Protein AF-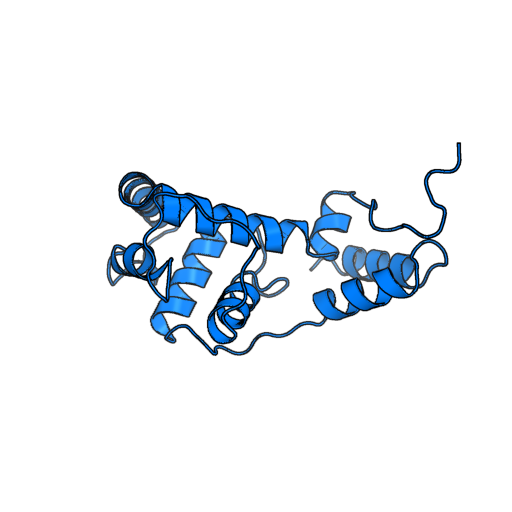A0A924LZ59-F1 (afdb_monomer_lite)

Secondary structure (DSSP, 8-state):
--HHHHHHHHHHHHSTTS-HHHHHHHHHHHH------SS-HHHHHHHHHHHHHHS---TTT--SSHHHHHHHHHT---S---TTS---SSTTHHHHHTS-TTGGGS-HHHHHHHHHHHHHHSHHHHHHHHHHHHHHHHHSHHHHHHTT--TT--TT----

Foldseek 3Di:
DPPVLVVVLVVLLPDLLADPVLSVVQVCLQPDDADAQADDPLLLLLLQVVLVLLDVDDCVRAPLSRVVRVCLNVVHDPPDADPPQDPDSDSCVVLSVQADPCLSVDDSVVVVVSVVVSCVVNVRSSVVSSVSSVCSQCVRSSNCSVVVHDVNSPSVHPDD

Structure (mmCIF, N/CA/C/O backbone):
data_AF-A0A924LZ59-F1
#
_entry.id   AF-A0A924LZ59-F1
#
loop_
_atom_site.group_PDB
_atom_site.id
_atom_site.type_symbol
_atom_site.label_atom_id
_atom_site.label_alt_id
_atom_site.label_comp_id
_atom_site.label_asym_id
_atom_site.label_entity_id
_atom_site.label_seq_id
_atom_site.pdbx_PDB_ins_code
_atom_site.Cartn_x
_atom_site.Cartn_y
_atom_site.Cartn_z
_atom_site.occupancy
_atom_site.B_iso_or_equiv
_atom_site.auth_seq_id
_atom_site.auth_comp_id
_atom_site.auth_asym_id
_atom_site.auth_atom_id
_atom_site.pdbx_PDB_model_num
ATOM 1 N N . MET A 1 1 ? 6.266 -15.418 -3.970 1.00 59.28 1 MET A N 1
ATOM 2 C CA . MET A 1 1 ? 6.976 -15.122 -5.234 1.00 59.28 1 MET A CA 1
ATOM 3 C C . MET A 1 1 ? 7.008 -16.354 -6.126 1.00 59.28 1 MET A C 1
ATOM 5 O O . MET A 1 1 ? 7.588 -17.355 -5.716 1.00 59.28 1 MET A O 1
ATOM 9 N N . ASP A 1 2 ? 6.439 -16.276 -7.331 1.00 70.38 2 ASP A N 1
ATOM 10 C CA . ASP A 1 2 ? 6.861 -17.146 -8.434 1.00 70.38 2 ASP A CA 1
ATOM 11 C C . ASP A 1 2 ? 8.189 -16.581 -8.980 1.00 70.38 2 ASP A C 1
ATOM 13 O O . ASP A 1 2 ? 8.204 -15.467 -9.517 1.00 70.38 2 ASP A O 1
ATOM 17 N N . PRO A 1 3 ? 9.330 -17.278 -8.814 1.00 72.44 3 PRO A N 1
ATOM 18 C CA . PRO A 1 3 ? 10.626 -16.811 -9.309 1.00 72.44 3 PRO A CA 1
ATOM 19 C C . PRO A 1 3 ? 10.627 -16.501 -10.814 1.00 72.44 3 PRO A C 1
ATOM 21 O O . PRO A 1 3 ? 11.440 -15.697 -11.273 1.00 72.44 3 PRO A O 1
ATOM 24 N N . SER A 1 4 ? 9.703 -17.105 -11.568 1.00 83.19 4 SER A N 1
ATOM 25 C CA . SER A 1 4 ? 9.528 -16.896 -13.003 1.00 83.19 4 SER A CA 1
ATOM 26 C C . SER A 1 4 ? 9.078 -15.468 -13.339 1.00 83.19 4 SER A C 1
ATOM 28 O O . SER A 1 4 ? 9.644 -14.848 -14.238 1.00 83.19 4 SER A O 1
ATOM 30 N N . GLU A 1 5 ? 8.126 -14.897 -12.590 1.00 87.44 5 GLU A N 1
ATOM 31 C CA . GLU A 1 5 ? 7.569 -13.560 -12.871 1.00 87.44 5 GLU A CA 1
ATOM 32 C C . GLU A 1 5 ? 8.626 -12.462 -12.712 1.00 87.44 5 GLU A C 1
ATOM 34 O O . GLU A 1 5 ? 8.787 -11.590 -13.570 1.00 87.44 5 GLU A O 1
ATOM 39 N N . LYS A 1 6 ? 9.392 -12.518 -11.616 1.00 90.31 6 LYS A N 1
ATOM 40 C CA . LYS A 1 6 ? 10.448 -11.536 -11.347 1.00 90.31 6 LYS A CA 1
ATOM 41 C C . LYS A 1 6 ? 11.575 -11.632 -12.373 1.00 90.31 6 LYS A C 1
ATOM 43 O O . LYS A 1 6 ? 12.083 -10.597 -12.799 1.00 90.31 6 LYS A O 1
ATOM 48 N N . ALA A 1 7 ? 11.954 -12.843 -12.782 1.00 91.00 7 ALA A N 1
ATOM 49 C CA . ALA A 1 7 ? 12.958 -13.038 -13.824 1.00 91.00 7 ALA A CA 1
ATOM 50 C C . ALA A 1 7 ? 12.500 -12.448 -15.169 1.00 91.00 7 ALA A C 1
ATOM 52 O O . ALA A 1 7 ? 13.249 -11.691 -15.781 1.00 91.00 7 ALA A O 1
ATOM 53 N N . GLN A 1 8 ? 11.251 -12.706 -15.575 1.00 91.12 8 GLN A N 1
ATOM 54 C CA . GLN A 1 8 ? 10.667 -12.140 -16.798 1.00 91.12 8 GLN A CA 1
ATOM 55 C C . GLN A 1 8 ? 10.618 -10.607 -16.767 1.00 91.12 8 GLN A C 1
ATOM 57 O O . GLN A 1 8 ? 10.938 -9.955 -17.761 1.00 91.12 8 GLN A O 1
ATOM 62 N N . LEU A 1 9 ? 10.244 -10.015 -15.625 1.00 94.62 9 LEU A N 1
ATOM 63 C CA . LEU A 1 9 ? 10.279 -8.563 -15.453 1.00 94.62 9 LEU A CA 1
ATOM 64 C C . LEU A 1 9 ? 11.698 -8.021 -15.659 1.00 94.62 9 LEU A C 1
ATOM 66 O O . LEU A 1 9 ? 11.873 -7.051 -16.392 1.00 94.62 9 LEU A O 1
ATOM 70 N N . LEU A 1 10 ? 12.703 -8.624 -15.019 1.00 95.56 10 LEU A N 1
ATOM 71 C CA . LEU A 1 10 ? 14.090 -8.166 -15.128 1.00 95.56 10 LEU A CA 1
ATOM 72 C C . LEU A 1 10 ? 14.613 -8.279 -16.566 1.00 95.56 10 LEU A C 1
ATOM 74 O O . LEU A 1 10 ? 15.187 -7.315 -17.066 1.00 95.56 10 LEU A O 1
ATOM 78 N N . GLU A 1 11 ? 14.329 -9.383 -17.259 1.00 94.75 11 GLU A N 1
ATOM 79 C CA . GLU A 1 11 ? 14.681 -9.558 -18.674 1.00 94.75 11 GLU A CA 1
ATOM 80 C C . GLU A 1 11 ? 14.043 -8.472 -19.557 1.00 94.75 11 GLU A C 1
ATOM 82 O O . GLU A 1 11 ? 14.712 -7.846 -20.386 1.00 94.75 11 GLU A O 1
ATOM 87 N N . LEU A 1 12 ? 12.752 -8.183 -19.355 1.00 93.94 12 LEU A N 1
ATOM 88 C CA . LEU A 1 12 ? 12.067 -7.127 -20.096 1.00 93.94 12 LEU A CA 1
ATOM 89 C C . LEU A 1 12 ? 12.665 -5.748 -19.802 1.00 93.94 12 LEU A C 1
ATOM 91 O O . LEU A 1 12 ? 12.871 -4.966 -20.733 1.00 93.94 12 LEU A O 1
ATOM 95 N N . LEU A 1 13 ? 12.951 -5.450 -18.532 1.00 95.44 13 LEU A N 1
ATOM 96 C CA . LEU A 1 13 ? 13.570 -4.191 -18.134 1.00 95.44 13 LEU A CA 1
ATOM 97 C C . LEU A 1 13 ? 14.948 -4.028 -18.780 1.00 95.44 13 LEU A C 1
ATOM 99 O O . LEU A 1 13 ? 15.245 -2.935 -19.250 1.00 95.44 13 LEU A O 1
ATOM 103 N N . GLU A 1 14 ? 15.766 -5.077 -18.862 1.00 95.31 14 GLU A N 1
ATOM 104 C CA . GLU A 1 14 ? 17.094 -5.048 -19.496 1.00 95.31 14 GLU A CA 1
ATOM 105 C C . GLU A 1 14 ? 17.048 -4.934 -21.027 1.00 95.31 14 GLU A C 1
ATOM 107 O O . GLU A 1 14 ? 18.008 -4.471 -21.648 1.00 95.31 14 GLU A O 1
ATOM 112 N N . SER A 1 15 ? 15.925 -5.294 -21.648 1.00 93.62 15 SER A N 1
ATOM 113 C CA . SER A 1 15 ? 15.755 -5.221 -23.098 1.00 93.62 15 SER A CA 1
ATOM 114 C C . SER A 1 15 ? 15.747 -3.786 -23.653 1.00 93.62 15 SER A C 1
ATOM 116 O O . SER A 1 15 ? 15.566 -2.786 -22.950 1.00 93.62 15 SER A O 1
ATOM 118 N N . ASN A 1 16 ? 15.848 -3.685 -24.980 1.00 93.62 16 ASN A N 1
ATOM 119 C CA . ASN A 1 16 ? 15.692 -2.436 -25.730 1.00 93.62 16 ASN A CA 1
ATOM 120 C C . ASN A 1 16 ? 14.228 -1.965 -25.868 1.00 93.62 16 ASN A C 1
ATOM 122 O O . ASN A 1 16 ? 13.971 -1.001 -26.588 1.00 93.62 16 ASN A O 1
ATOM 126 N N . ARG A 1 17 ? 13.270 -2.643 -25.220 1.00 92.81 17 ARG A N 1
ATOM 127 C CA . ARG A 1 17 ? 11.840 -2.294 -25.254 1.00 92.81 17 ARG A CA 1
ATOM 128 C C . ARG A 1 17 ? 11.448 -1.261 -24.198 1.00 92.81 17 ARG A C 1
ATOM 130 O O . ARG A 1 17 ? 10.378 -0.676 -24.307 1.00 92.81 17 ARG A O 1
ATOM 137 N N . VAL A 1 18 ? 12.308 -1.014 -23.211 1.00 95.19 18 VAL A N 1
ATOM 138 C CA . VAL A 1 18 ? 12.075 -0.048 -22.130 1.00 95.19 18 VAL A CA 1
ATOM 139 C C . VAL A 1 18 ? 13.111 1.071 -22.228 1.00 95.19 18 VAL A C 1
ATOM 141 O O . VAL A 1 18 ? 14.314 0.810 -22.341 1.00 95.19 18 VAL A O 1
ATOM 144 N N . THR A 1 19 ? 12.670 2.328 -22.205 1.00 95.06 19 THR A N 1
ATOM 145 C CA . THR A 1 19 ? 13.582 3.476 -22.204 1.00 95.06 19 THR A CA 1
ATOM 146 C C . THR A 1 19 ? 14.427 3.506 -20.929 1.00 95.06 19 THR A C 1
ATOM 148 O O . THR A 1 19 ? 14.038 3.000 -19.875 1.00 95.06 19 THR A O 1
ATOM 151 N N . ASN A 1 20 ? 15.595 4.154 -20.984 1.00 95.50 20 ASN A N 1
ATOM 152 C CA . ASN A 1 20 ? 16.467 4.294 -19.810 1.00 95.50 20 ASN A CA 1
ATOM 153 C C . ASN A 1 20 ? 15.764 5.003 -18.637 1.00 95.50 20 ASN A C 1
ATOM 155 O O . ASN A 1 20 ? 15.997 4.656 -17.479 1.00 95.50 20 ASN A O 1
ATOM 159 N N . ALA A 1 21 ? 14.910 5.989 -18.934 1.00 96.06 21 ALA A N 1
ATOM 160 C CA . ALA A 1 21 ? 14.178 6.741 -17.922 1.00 96.06 21 ALA A CA 1
ATOM 161 C C . ALA A 1 21 ? 13.165 5.848 -17.192 1.00 96.06 21 ALA A C 1
ATOM 163 O O . ALA A 1 21 ? 13.200 5.777 -15.962 1.00 96.06 21 ALA A O 1
ATOM 164 N N . THR A 1 22 ? 12.337 5.119 -17.942 1.00 95.81 22 THR A N 1
ATOM 165 C CA . THR A 1 22 ? 11.338 4.201 -17.385 1.00 95.81 22 THR A CA 1
ATOM 166 C C . THR A 1 22 ? 11.999 3.039 -16.650 1.00 95.81 22 THR A C 1
ATOM 168 O O . THR A 1 22 ? 11.633 2.756 -15.509 1.00 95.81 22 THR A O 1
ATOM 171 N N . ARG A 1 23 ? 13.059 2.441 -17.217 1.00 96.88 23 ARG A N 1
ATOM 172 C CA . ARG A 1 23 ? 13.846 1.385 -16.555 1.00 96.88 23 ARG A CA 1
ATOM 173 C C . ARG A 1 23 ? 14.319 1.822 -15.170 1.00 96.88 23 ARG A C 1
ATOM 175 O O . ARG A 1 23 ? 14.156 1.076 -14.210 1.00 96.88 23 ARG A O 1
ATOM 182 N N . ARG A 1 24 ? 14.883 3.030 -15.055 1.00 97.06 24 ARG A N 1
ATOM 183 C CA . ARG A 1 24 ? 15.372 3.561 -13.775 1.00 97.06 24 ARG A CA 1
ATOM 184 C C . ARG A 1 24 ? 14.255 3.649 -12.734 1.00 97.06 24 ARG A C 1
ATOM 186 O O . ARG A 1 24 ? 14.441 3.155 -11.630 1.00 97.06 24 ARG A O 1
ATOM 193 N N . VAL A 1 25 ? 13.105 4.222 -13.096 1.00 96.44 25 VAL A N 1
ATOM 194 C CA . VAL A 1 25 ? 11.961 4.386 -12.179 1.00 96.44 25 VAL A CA 1
ATOM 195 C C . VAL A 1 25 ? 11.402 3.035 -11.729 1.00 96.44 25 VAL A C 1
ATOM 197 O O . VAL A 1 25 ? 11.103 2.849 -10.553 1.00 96.44 25 VAL A O 1
ATOM 200 N N . LEU A 1 26 ? 11.270 2.070 -12.643 1.00 95.88 26 LEU A N 1
ATOM 201 C CA . LEU A 1 26 ? 10.735 0.750 -12.300 1.00 95.88 26 LEU A CA 1
ATOM 202 C C . LEU A 1 26 ? 11.702 -0.058 -11.430 1.00 95.88 26 LEU A C 1
ATOM 204 O O . LEU A 1 26 ? 11.255 -0.718 -10.496 1.00 95.88 26 LEU A O 1
ATOM 208 N N . LEU A 1 27 ? 13.013 0.022 -11.685 1.00 96.06 27 LEU A N 1
ATOM 209 C CA . LEU A 1 27 ? 14.023 -0.601 -10.824 1.00 96.06 27 LEU A CA 1
ATOM 210 C C . LEU A 1 27 ? 14.079 0.048 -9.439 1.00 96.06 27 LEU A C 1
ATOM 212 O O . LEU A 1 27 ? 14.269 -0.661 -8.454 1.00 96.06 27 LEU A O 1
ATOM 216 N N . GLU A 1 28 ? 13.912 1.368 -9.351 1.00 94.88 28 GLU A N 1
ATOM 217 C CA . GLU A 1 28 ? 13.822 2.072 -8.072 1.00 94.88 28 GLU A CA 1
ATOM 218 C C . GLU A 1 28 ? 12.621 1.571 -7.267 1.00 94.88 28 GLU A C 1
ATOM 220 O O . GLU A 1 28 ? 12.811 1.085 -6.156 1.00 94.88 28 GLU A O 1
ATOM 225 N N . ARG A 1 29 ? 11.420 1.562 -7.862 1.00 93.69 29 ARG A N 1
ATOM 226 C CA . ARG A 1 29 ? 10.202 1.033 -7.220 1.00 93.69 29 ARG A CA 1
ATOM 227 C C . ARG A 1 29 ? 10.346 -0.428 -6.798 1.00 93.69 29 ARG A C 1
ATOM 229 O O . ARG A 1 29 ? 9.987 -0.769 -5.680 1.00 93.69 29 ARG A O 1
ATOM 236 N N . LEU A 1 30 ? 10.909 -1.278 -7.661 1.00 93.06 30 LEU A N 1
ATOM 237 C CA . LEU A 1 30 ? 11.086 -2.711 -7.391 1.00 93.06 30 LEU A CA 1
ATOM 238 C C . LEU A 1 30 ? 12.005 -2.987 -6.190 1.00 93.06 30 LEU A C 1
ATOM 240 O O . LEU A 1 30 ? 11.865 -4.015 -5.531 1.00 93.06 30 LEU A O 1
ATOM 244 N N . ASN A 1 31 ? 12.976 -2.107 -5.939 1.00 91.88 31 ASN A N 1
ATOM 245 C CA . ASN A 1 31 ? 13.957 -2.264 -4.866 1.00 91.88 31 ASN A CA 1
ATOM 246 C C . ASN A 1 31 ? 13.685 -1.350 -3.666 1.00 91.88 31 ASN A C 1
ATOM 248 O O . ASN A 1 31 ? 14.470 -1.353 -2.712 1.00 91.88 31 ASN A O 1
ATOM 252 N N . GLN A 1 32 ? 12.613 -0.558 -3.714 1.00 91.44 32 GLN A N 1
ATOM 253 C CA . GLN A 1 32 ? 12.321 0.427 -2.691 1.00 91.44 32 GLN A CA 1
ATOM 254 C C . GLN A 1 32 ? 12.004 -0.265 -1.367 1.00 91.44 32 GLN A C 1
ATOM 256 O O . GLN A 1 32 ? 11.259 -1.241 -1.301 1.00 91.44 32 GLN A O 1
ATOM 261 N N . LYS A 1 33 ? 12.595 0.258 -0.295 1.00 91.12 33 LYS A N 1
ATOM 262 C CA . LYS A 1 33 ? 12.327 -0.164 1.077 1.00 91.12 33 LYS A CA 1
ATOM 263 C C . LYS A 1 33 ? 11.897 1.051 1.866 1.00 91.12 33 LYS A C 1
ATOM 265 O O . LYS A 1 33 ? 12.498 2.116 1.729 1.00 91.12 33 LYS A O 1
ATOM 270 N N . PHE A 1 34 ? 10.881 0.870 2.693 1.00 91.19 34 PHE A N 1
ATOM 271 C CA . PHE A 1 34 ? 10.329 1.940 3.501 1.00 91.19 34 PHE A CA 1
ATOM 272 C C . PHE A 1 34 ? 10.624 1.693 4.971 1.00 91.19 34 PHE A C 1
ATOM 274 O O . PHE A 1 34 ? 10.404 0.604 5.503 1.00 91.19 34 PHE A O 1
ATOM 281 N N . GLU A 1 35 ? 11.114 2.736 5.627 1.00 92.25 35 GLU A N 1
ATOM 282 C CA . GLU A 1 35 ? 11.173 2.817 7.078 1.00 92.25 35 GLU A CA 1
ATOM 283 C C . GLU A 1 35 ? 10.020 3.689 7.570 1.00 92.25 35 GLU A C 1
ATOM 285 O O . GLU A 1 35 ? 9.665 4.677 6.924 1.00 92.25 35 GLU A O 1
ATOM 290 N N . ARG A 1 36 ? 9.452 3.322 8.723 1.00 95.06 36 ARG A N 1
ATOM 291 C CA . ARG A 1 36 ? 8.371 4.073 9.368 1.00 95.06 36 ARG A CA 1
ATOM 292 C C . ARG A 1 36 ? 8.869 5.445 9.826 1.00 95.06 36 ARG A C 1
ATOM 294 O O . ARG A 1 36 ? 9.793 5.524 10.633 1.00 95.06 3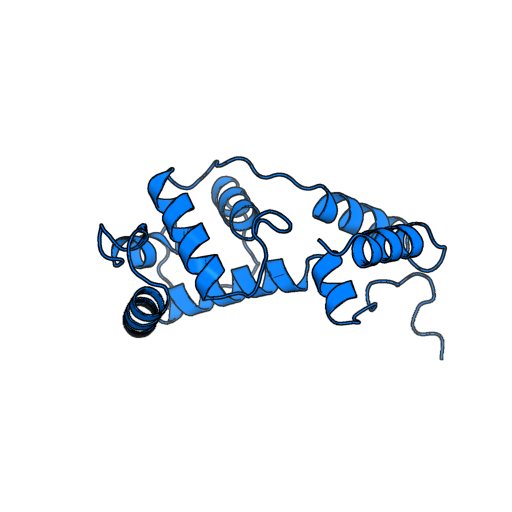6 ARG A O 1
ATOM 301 N N . GLN A 1 37 ? 8.181 6.494 9.403 1.00 95.62 37 GLN A N 1
ATOM 302 C CA . GLN A 1 37 ? 8.509 7.897 9.629 1.00 95.62 37 GLN A CA 1
ATOM 303 C C . GLN A 1 37 ? 7.316 8.707 10.152 1.00 95.62 37 GLN A C 1
ATOM 305 O O . GLN A 1 37 ? 7.517 9.568 11.007 1.00 95.62 37 GLN A O 1
ATOM 310 N N . PHE A 1 38 ? 6.089 8.430 9.696 1.00 95.94 38 PHE A N 1
ATOM 311 C CA . PHE A 1 38 ? 4.915 9.246 10.026 1.00 95.94 38 PHE A CA 1
ATOM 312 C C . PHE A 1 38 ? 4.014 8.613 11.090 1.00 95.94 38 PHE A C 1
ATOM 314 O O . PHE A 1 38 ? 3.724 9.221 12.124 1.00 95.94 38 PHE A O 1
ATOM 321 N N . PHE A 1 39 ? 3.559 7.382 10.862 1.00 96.00 39 PHE A N 1
ATOM 322 C CA . PHE A 1 39 ? 2.640 6.703 11.765 1.00 96.00 39 PHE A CA 1
ATOM 323 C C . PHE A 1 39 ? 3.345 6.243 13.048 1.00 96.00 39 PHE A C 1
ATOM 325 O O . PHE A 1 39 ? 4.545 5.937 13.082 1.00 96.00 39 PHE A O 1
ATOM 332 N N . SER A 1 40 ? 2.569 6.122 14.129 1.00 95.38 40 SER A N 1
ATOM 333 C CA . SER A 1 40 ? 2.982 5.306 15.273 1.00 95.38 40 SER A CA 1
ATOM 334 C C . SER A 1 40 ? 3.101 3.839 14.850 1.00 95.38 40 SER A C 1
ATOM 336 O O . SER A 1 40 ? 2.523 3.420 13.847 1.00 95.38 40 SER A O 1
ATOM 338 N N . VAL A 1 41 ? 3.823 3.036 15.637 1.00 96.12 41 VAL A N 1
ATOM 339 C CA . VAL A 1 41 ? 3.944 1.587 15.391 1.00 96.12 41 VAL A CA 1
ATOM 340 C C . VAL A 1 41 ? 2.561 0.932 15.304 1.00 96.12 41 VAL A C 1
ATOM 342 O O . VAL A 1 41 ? 2.277 0.237 14.335 1.00 96.12 41 VAL A O 1
ATOM 345 N N . SER A 1 42 ? 1.671 1.251 16.249 1.00 95.31 42 SER A N 1
ATOM 346 C CA . SER A 1 42 ? 0.310 0.708 16.295 1.00 95.31 42 SER A CA 1
ATOM 347 C C . SER A 1 42 ? -0.534 1.076 15.072 1.00 95.31 42 SER A C 1
ATOM 349 O O . SER A 1 42 ? -1.202 0.216 14.508 1.00 95.31 42 SER A O 1
ATOM 351 N N . HIS A 1 43 ? -0.499 2.338 14.628 1.00 96.38 43 HIS A N 1
ATOM 352 C CA . HIS A 1 43 ? -1.263 2.762 13.453 1.00 96.38 43 HIS A CA 1
ATOM 353 C C . HIS A 1 43 ? -0.720 2.143 12.168 1.00 96.38 43 HIS A C 1
ATOM 355 O O . HIS A 1 43 ? -1.507 1.781 11.299 1.00 96.38 43 HIS A O 1
ATOM 361 N N . LEU A 1 44 ? 0.601 1.977 12.053 1.00 96.31 44 LEU A N 1
ATOM 362 C CA . LEU A 1 44 ? 1.199 1.326 10.891 1.00 96.31 44 LEU A CA 1
ATOM 363 C C . LEU A 1 44 ? 0.809 -0.160 10.812 1.00 96.31 44 LEU A C 1
ATOM 365 O O . LEU A 1 44 ? 0.520 -0.662 9.730 1.00 96.31 44 LEU A O 1
ATOM 369 N N . GLU A 1 45 ? 0.778 -0.866 11.945 1.00 96.50 45 GLU A N 1
ATOM 370 C CA . GLU A 1 45 ? 0.347 -2.271 12.017 1.00 96.50 45 GLU A CA 1
ATOM 371 C C . GLU A 1 45 ? -1.141 -2.446 11.689 1.00 96.50 45 GLU A C 1
ATOM 373 O O . GLU A 1 45 ? -1.501 -3.343 10.919 1.00 96.50 45 GLU A O 1
ATOM 378 N N . LEU A 1 46 ? -2.000 -1.556 12.201 1.00 98.00 46 LEU A N 1
ATOM 379 C CA . LEU A 1 46 ? -3.411 -1.513 11.814 1.00 98.00 46 LEU A CA 1
ATOM 380 C C . LEU A 1 46 ? -3.550 -1.277 10.313 1.00 98.00 46 LEU A C 1
ATOM 382 O O . LEU A 1 46 ? -4.224 -2.048 9.638 1.00 98.00 46 LEU A O 1
ATOM 386 N N . LEU A 1 47 ? -2.860 -0.273 9.771 1.00 97.94 47 LEU A N 1
ATOM 387 C CA . LEU A 1 47 ? -2.945 0.070 8.355 1.00 97.94 47 LEU A CA 1
ATOM 388 C C . LEU A 1 47 ? -2.458 -1.067 7.446 1.00 97.94 47 LEU A C 1
ATOM 390 O O . LEU A 1 47 ? -3.073 -1.324 6.415 1.00 97.94 47 LEU A O 1
ATOM 394 N N . ARG A 1 48 ? -1.414 -1.805 7.845 1.00 97.56 48 ARG A N 1
ATOM 395 C CA . ARG A 1 48 ? -0.969 -3.024 7.143 1.00 97.56 48 ARG A CA 1
ATOM 396 C C . ARG A 1 48 ? -2.038 -4.108 7.146 1.00 97.56 48 ARG A C 1
ATOM 398 O O . ARG A 1 48 ? -2.291 -4.714 6.112 1.00 97.56 48 ARG A O 1
ATOM 405 N N . THR A 1 49 ? -2.696 -4.317 8.282 1.00 97.94 49 THR A N 1
ATOM 406 C CA . THR A 1 49 ? -3.780 -5.301 8.398 1.00 97.94 49 THR A CA 1
ATOM 407 C C . THR A 1 49 ? -4.976 -4.900 7.539 1.00 97.94 49 THR A C 1
ATOM 409 O O . THR A 1 49 ? -5.478 -5.718 6.776 1.00 97.94 49 THR A O 1
ATOM 412 N N . VAL A 1 50 ? -5.371 -3.624 7.571 1.00 98.31 50 VAL A N 1
ATOM 413 C CA . VAL A 1 50 ? -6.411 -3.073 6.689 1.00 98.31 50 VAL A CA 1
ATOM 414 C C . VAL A 1 50 ? -6.036 -3.272 5.218 1.00 98.31 50 VAL A C 1
ATOM 416 O O . VAL A 1 50 ? -6.843 -3.786 4.449 1.00 98.31 50 VAL A O 1
ATOM 419 N N . ALA A 1 51 ? -4.803 -2.949 4.817 1.00 98.38 51 ALA A N 1
ATOM 420 C CA . ALA A 1 51 ? -4.347 -3.122 3.439 1.00 98.38 51 ALA A CA 1
ATOM 421 C C . ALA A 1 51 ? -4.450 -4.581 2.959 1.00 98.38 51 ALA A C 1
ATOM 423 O O . ALA A 1 51 ? -4.838 -4.813 1.816 1.00 98.38 51 ALA A O 1
ATOM 424 N N . LEU A 1 52 ? -4.156 -5.561 3.824 1.00 97.50 52 LEU A N 1
ATOM 425 C CA . LEU A 1 52 ? -4.292 -6.992 3.510 1.00 97.50 52 LEU A CA 1
ATOM 426 C C . LEU A 1 52 ? -5.744 -7.435 3.304 1.00 97.50 52 LEU A C 1
ATOM 428 O O . LEU A 1 52 ? -5.985 -8.408 2.592 1.00 97.50 52 LEU A O 1
ATOM 432 N N . ARG A 1 53 ? -6.710 -6.743 3.919 1.00 97.88 53 ARG A N 1
ATOM 433 C CA . ARG A 1 53 ? -8.141 -6.995 3.695 1.00 97.88 53 ARG A CA 1
ATOM 434 C C . ARG A 1 53 ? -8.654 -6.330 2.421 1.00 97.88 53 ARG A C 1
ATOM 436 O O . ARG A 1 53 ? -9.521 -6.884 1.756 1.00 97.88 53 ARG A O 1
ATOM 443 N N . LEU A 1 54 ? -8.111 -5.164 2.068 1.00 98.00 54 LEU A N 1
ATOM 444 C CA . LEU A 1 54 ? -8.601 -4.357 0.946 1.00 98.00 54 LEU A CA 1
ATOM 445 C C . LEU A 1 54 ? -7.960 -4.691 -0.404 1.00 98.00 54 LEU A C 1
ATOM 447 O O . LEU A 1 54 ? -8.615 -4.552 -1.436 1.00 98.00 54 LEU A O 1
ATOM 451 N N . VAL A 1 55 ? -6.688 -5.097 -0.425 1.00 97.94 55 VAL A N 1
ATOM 452 C CA . VAL A 1 55 ? -5.932 -5.313 -1.666 1.00 97.94 55 VAL A CA 1
ATOM 453 C C . VAL A 1 55 ? -5.238 -6.678 -1.639 1.00 97.94 55 VAL A C 1
ATOM 455 O O . VAL A 1 55 ? -4.479 -6.950 -0.705 1.00 97.94 55 VAL A O 1
ATOM 458 N N . PRO A 1 56 ? -5.426 -7.533 -2.665 1.00 92.56 56 PRO A N 1
ATOM 459 C CA . PRO A 1 56 ? -4.857 -8.878 -2.698 1.00 92.56 56 PRO A CA 1
ATOM 460 C C . PRO A 1 56 ? -3.355 -8.834 -3.021 1.00 92.56 56 PRO A C 1
ATOM 462 O O . PRO A 1 56 ? -2.936 -8.917 -4.180 1.00 92.56 56 PRO A O 1
ATOM 465 N N . HIS A 1 57 ? -2.530 -8.700 -1.985 1.00 94.44 57 HIS A N 1
ATOM 466 C CA . HIS A 1 57 ? -1.075 -8.644 -2.095 1.00 94.44 57 HIS A CA 1
ATOM 467 C C . HIS A 1 57 ? -0.385 -9.541 -1.061 1.00 94.44 57 HIS A C 1
ATOM 469 O O . HIS A 1 57 ? -0.943 -9.846 -0.009 1.00 94.44 57 HIS A O 1
ATOM 475 N N . ASP A 1 58 ? 0.846 -9.952 -1.373 1.00 93.44 58 ASP A N 1
ATOM 476 C CA . ASP A 1 58 ? 1.761 -10.578 -0.419 1.00 93.44 58 ASP A CA 1
ATOM 477 C C . ASP A 1 58 ? 2.635 -9.472 0.205 1.00 93.44 58 ASP A C 1
ATOM 479 O O . ASP A 1 58 ? 3.419 -8.850 -0.520 1.00 93.44 58 ASP A O 1
ATOM 483 N N . PRO A 1 59 ? 2.535 -9.206 1.521 1.00 92.19 59 PRO A N 1
ATOM 484 C CA . PRO A 1 59 ? 3.281 -8.129 2.172 1.00 92.19 59 PRO A CA 1
ATOM 485 C C . PRO A 1 59 ? 4.792 -8.401 2.239 1.00 92.19 59 PRO A C 1
ATOM 487 O O . PRO A 1 59 ? 5.565 -7.484 2.508 1.00 92.19 59 PRO A O 1
ATOM 490 N N . LEU A 1 60 ? 5.237 -9.642 1.997 1.00 89.38 60 LEU A N 1
ATOM 491 C CA . LEU A 1 60 ? 6.661 -9.965 1.849 1.00 89.38 60 LEU A CA 1
ATOM 492 C C . LEU A 1 60 ? 7.204 -9.582 0.467 1.00 89.38 60 LEU A C 1
ATOM 494 O O . LEU A 1 60 ? 8.416 -9.443 0.298 1.00 89.38 60 LEU A O 1
ATOM 498 N N . GLU A 1 61 ? 6.322 -9.438 -0.521 1.00 89.62 61 GLU A N 1
ATOM 499 C CA . GLU A 1 61 ? 6.669 -9.076 -1.894 1.00 89.62 61 GLU A CA 1
ATOM 500 C C . GLU A 1 61 ? 6.463 -7.584 -2.166 1.00 89.62 61 GLU A C 1
ATOM 502 O O . GLU A 1 61 ? 7.248 -6.984 -2.900 1.00 89.62 61 GLU A O 1
ATOM 507 N N . LEU A 1 62 ? 5.421 -6.993 -1.577 1.00 93.31 62 LEU A N 1
ATOM 508 C CA . LEU A 1 62 ? 4.982 -5.634 -1.861 1.00 93.31 62 LEU A CA 1
ATOM 509 C C . LEU A 1 62 ? 4.534 -4.921 -0.582 1.00 93.31 62 LEU A C 1
ATOM 511 O O . LEU A 1 62 ? 3.527 -5.285 0.016 1.00 93.31 62 LEU A O 1
ATOM 515 N N . ASP A 1 63 ? 5.242 -3.860 -0.197 1.00 95.25 63 ASP A N 1
ATOM 516 C CA . ASP A 1 63 ? 4.797 -2.974 0.881 1.00 95.25 63 ASP A CA 1
ATOM 517 C C . ASP A 1 63 ? 3.868 -1.888 0.322 1.00 95.25 63 ASP A C 1
ATOM 519 O O . ASP A 1 63 ? 4.318 -0.958 -0.349 1.00 95.25 63 ASP A O 1
ATOM 523 N N . LEU A 1 64 ? 2.566 -2.002 0.603 1.00 96.94 64 LEU A N 1
ATOM 524 C CA . LEU A 1 64 ? 1.579 -0.987 0.220 1.00 96.94 64 LEU A CA 1
ATOM 525 C C . LEU A 1 64 ? 1.502 0.193 1.194 1.00 96.94 64 LEU A C 1
ATOM 527 O O . LEU A 1 64 ? 0.977 1.244 0.840 1.00 96.94 64 LEU A O 1
ATOM 531 N N . VAL A 1 65 ? 1.998 0.040 2.422 1.00 97.25 65 VAL A N 1
ATOM 532 C CA . VAL A 1 65 ? 1.809 1.031 3.492 1.00 97.25 65 VAL A CA 1
ATOM 533 C C . VAL A 1 65 ? 3.014 1.956 3.624 1.00 97.25 65 VAL A C 1
ATOM 535 O O . VAL A 1 65 ? 2.855 3.146 3.892 1.00 97.25 65 VAL A O 1
ATOM 538 N N . GLY A 1 66 ? 4.215 1.432 3.393 1.00 96.25 66 GLY A N 1
ATOM 539 C CA . GLY A 1 66 ? 5.461 2.193 3.387 1.00 96.25 66 GLY A CA 1
ATOM 540 C C . GLY A 1 66 ? 5.436 3.466 2.526 1.00 96.25 66 GLY A C 1
ATOM 541 O O . GLY A 1 66 ? 5.806 4.525 3.039 1.00 96.25 66 GLY A O 1
ATOM 542 N N . PRO A 1 67 ? 4.965 3.421 1.262 1.00 95.62 67 PRO A N 1
ATOM 543 C CA . PRO A 1 67 ? 4.853 4.618 0.429 1.00 95.62 67 PRO A CA 1
ATOM 544 C C . PRO A 1 67 ? 3.918 5.681 1.015 1.00 95.62 67 PRO A C 1
ATOM 546 O O . PRO A 1 67 ? 4.236 6.866 0.950 1.00 95.62 67 PRO A O 1
ATOM 549 N N . ILE A 1 68 ? 2.802 5.266 1.624 1.00 95.94 68 ILE A N 1
ATOM 550 C CA . ILE A 1 68 ? 1.835 6.172 2.263 1.00 95.94 68 ILE A CA 1
ATOM 551 C C . ILE A 1 68 ? 2.485 6.873 3.459 1.00 95.94 68 ILE A C 1
ATOM 553 O O . ILE A 1 68 ? 2.426 8.096 3.578 1.00 95.94 68 ILE A O 1
ATOM 557 N N . ASP A 1 69 ? 3.137 6.103 4.334 1.00 96.56 69 ASP A N 1
ATOM 558 C CA . ASP A 1 69 ? 3.842 6.625 5.507 1.00 96.56 69 ASP A CA 1
ATOM 559 C C . ASP A 1 69 ? 4.951 7.613 5.110 1.00 96.56 69 ASP A C 1
ATOM 561 O O . ASP A 1 69 ? 5.000 8.732 5.624 1.00 96.56 69 ASP A O 1
ATOM 565 N N . GLY A 1 70 ? 5.784 7.235 4.136 1.00 95.12 70 GLY A N 1
ATOM 566 C CA . GLY A 1 70 ? 6.846 8.088 3.611 1.00 95.12 70 GLY A CA 1
ATOM 567 C C . GLY A 1 70 ? 6.305 9.381 2.999 1.00 95.12 70 GLY A C 1
ATOM 568 O O . GLY A 1 70 ? 6.797 10.459 3.327 1.00 95.12 70 GLY A O 1
ATOM 569 N N . ARG A 1 71 ? 5.260 9.301 2.166 1.00 93.38 71 ARG A N 1
ATOM 570 C CA . ARG A 1 71 ? 4.615 10.473 1.553 1.00 93.38 71 ARG A CA 1
ATOM 571 C C . ARG A 1 71 ? 4.105 11.447 2.616 1.00 93.38 71 ARG A C 1
ATOM 573 O O . ARG A 1 71 ? 4.382 12.644 2.546 1.00 93.38 71 ARG A O 1
ATOM 580 N N . LEU A 1 72 ? 3.383 10.936 3.613 1.00 93.75 72 LEU A N 1
ATOM 581 C CA . LEU A 1 72 ? 2.836 11.754 4.696 1.00 93.75 72 LEU A CA 1
ATOM 582 C C . LEU A 1 72 ? 3.941 12.383 5.557 1.00 93.75 72 LEU A C 1
ATOM 584 O O . LEU A 1 72 ? 3.814 13.544 5.939 1.00 93.75 72 LEU A O 1
ATOM 588 N N . ALA A 1 73 ? 5.047 11.673 5.805 1.00 94.44 73 ALA A N 1
ATOM 589 C CA . ALA A 1 73 ? 6.201 12.216 6.528 1.00 94.44 73 ALA A CA 1
ATOM 590 C C . ALA A 1 73 ? 6.841 13.417 5.814 1.00 94.44 73 ALA A C 1
ATOM 592 O O . ALA A 1 73 ? 7.254 14.374 6.470 1.00 94.44 73 ALA A O 1
ATOM 593 N N . HIS A 1 74 ? 6.899 13.382 4.480 1.00 92.50 74 HIS A N 1
ATOM 594 C CA . HIS A 1 74 ? 7.486 14.448 3.663 1.00 92.50 74 HIS A CA 1
ATOM 595 C C . HIS A 1 74 ? 6.495 15.575 3.327 1.00 92.50 74 HIS A C 1
ATOM 597 O O . HIS A 1 74 ? 6.897 16.604 2.786 1.00 92.50 74 HIS A O 1
ATOM 603 N N . GLY A 1 75 ? 5.212 15.421 3.677 1.00 89.75 75 GLY A N 1
ATOM 604 C CA . GLY A 1 75 ? 4.162 16.381 3.325 1.00 89.75 75 GLY A CA 1
ATOM 605 C C . GLY A 1 75 ? 3.801 16.367 1.837 1.00 89.75 75 GLY A C 1
ATOM 606 O O . GLY A 1 75 ? 3.223 17.331 1.331 1.00 89.75 75 GLY A O 1
ATOM 607 N N . ASP A 1 76 ? 4.133 15.283 1.137 1.00 89.88 76 ASP A N 1
ATOM 608 C CA . ASP A 1 76 ? 3.889 15.138 -0.289 1.00 89.88 76 ASP A CA 1
ATOM 609 C C . ASP A 1 76 ? 2.393 14.930 -0.576 1.00 89.88 76 ASP A C 1
ATOM 611 O O . ASP A 1 76 ? 1.660 14.214 0.121 1.00 89.88 76 ASP A O 1
ATOM 615 N N . SER A 1 77 ? 1.922 15.554 -1.655 1.00 84.44 77 SER A N 1
ATOM 616 C CA . SER A 1 77 ? 0.533 15.473 -2.104 1.00 84.44 77 SER A CA 1
ATOM 617 C C . SER A 1 77 ? 0.420 14.665 -3.389 1.00 84.44 77 SER A C 1
ATOM 619 O O . SER A 1 77 ? 1.231 14.809 -4.299 1.00 84.44 77 SER A O 1
ATOM 621 N N . LYS A 1 78 ? -0.661 13.892 -3.505 1.00 83.56 78 LYS A N 1
ATOM 622 C CA . LYS A 1 78 ? -1.059 13.200 -4.740 1.00 83.56 78 LYS A CA 1
ATOM 623 C C . LYS A 1 78 ? -1.628 14.130 -5.823 1.00 83.56 78 LYS A C 1
ATOM 625 O O . LYS A 1 78 ? -2.012 13.678 -6.895 1.00 83.56 78 LYS A O 1
ATOM 630 N N . GLY A 1 79 ? -1.725 15.434 -5.545 1.00 85.88 79 GLY A N 1
ATOM 631 C CA . GLY A 1 79 ? -2.222 16.443 -6.488 1.00 85.88 79 GLY A CA 1
ATOM 632 C C . GLY A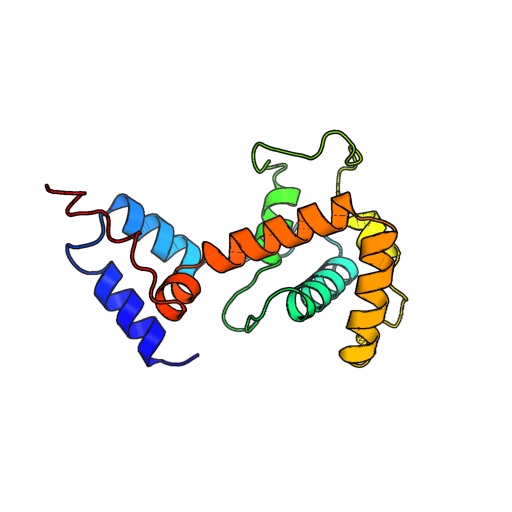 1 79 ? -3.748 16.574 -6.551 1.00 85.88 79 GLY A C 1
ATOM 633 O O . GLY A 1 79 ? -4.253 17.431 -7.271 1.00 85.88 79 GLY A O 1
ATOM 634 N N . TRP A 1 80 ? -4.489 15.782 -5.772 1.00 87.94 80 TRP A N 1
ATOM 635 C CA . TRP A 1 80 ? -5.945 15.853 -5.651 1.00 87.94 80 TRP A CA 1
ATOM 636 C C . TRP A 1 80 ? -6.402 15.484 -4.228 1.00 87.94 80 TRP A C 1
ATOM 638 O O . TRP A 1 80 ? -5.699 14.778 -3.506 1.00 87.94 80 TRP A O 1
ATOM 648 N N . ARG A 1 81 ? -7.582 15.964 -3.814 1.00 87.62 81 ARG A N 1
ATOM 649 C CA . ARG A 1 81 ? -8.301 15.506 -2.609 1.00 87.62 81 ARG A CA 1
ATOM 650 C C . ARG A 1 81 ? -9.801 15.691 -2.787 1.00 87.62 81 ARG A C 1
ATOM 652 O O . ARG A 1 81 ? -10.225 16.567 -3.543 1.00 87.62 81 ARG A O 1
ATOM 659 N N . TYR A 1 82 ? -10.595 14.951 -2.025 1.00 89.56 82 TYR A N 1
ATOM 660 C CA . TYR A 1 82 ? -12.016 15.257 -1.903 1.00 89.56 82 TYR A CA 1
ATOM 661 C C . TYR A 1 82 ? -12.224 16.613 -1.216 1.00 89.56 82 TYR A C 1
ATOM 663 O O . TYR A 1 82 ? -11.547 16.947 -0.239 1.00 89.56 82 TYR A O 1
ATOM 671 N N . ALA A 1 83 ? -13.176 17.396 -1.730 1.00 88.06 83 ALA A N 1
ATOM 672 C CA . ALA A 1 83 ? -13.505 18.712 -1.183 1.00 88.06 83 ALA A CA 1
ATOM 673 C C . ALA A 1 83 ? -13.930 18.626 0.293 1.00 88.06 83 ALA A C 1
ATOM 675 O O . ALA A 1 83 ? -13.502 19.457 1.094 1.00 88.06 83 ALA A O 1
ATOM 676 N N . ASP A 1 84 ? -14.674 17.569 0.631 1.00 86.88 84 ASP A N 1
ATOM 677 C CA . ASP A 1 84 ? -15.264 17.336 1.953 1.00 86.88 84 ASP A CA 1
ATOM 678 C C . ASP A 1 84 ? -14.368 16.506 2.892 1.00 86.88 84 ASP A C 1
ATOM 680 O O . ASP A 1 84 ? -14.783 16.163 3.997 1.00 86.88 84 ASP A O 1
ATOM 684 N N . LEU A 1 85 ? -13.146 16.145 2.473 1.00 85.69 85 LEU A N 1
ATOM 685 C CA . LEU A 1 85 ? -12.196 15.455 3.348 1.00 85.69 85 LEU A CA 1
ATOM 686 C C . LEU A 1 85 ? -11.586 16.451 4.342 1.00 85.69 85 LEU A C 1
ATOM 688 O O . LEU A 1 85 ? -11.164 17.546 3.956 1.00 85.69 85 LEU A O 1
ATOM 692 N N . ALA A 1 86 ? -11.524 16.055 5.614 1.00 78.88 86 ALA A N 1
ATOM 693 C CA . ALA A 1 86 ? -10.962 16.874 6.680 1.00 78.88 86 ALA A CA 1
ATOM 694 C C . ALA A 1 86 ? -9.500 17.266 6.390 1.00 78.88 86 ALA A C 1
ATOM 696 O O . ALA A 1 86 ? -8.720 16.480 5.857 1.00 78.88 86 ALA A O 1
ATOM 697 N N . LEU A 1 87 ? -9.117 18.486 6.779 1.00 78.50 87 LEU A N 1
ATOM 698 C CA . LEU A 1 87 ? -7.766 19.043 6.593 1.00 78.50 87 LEU A CA 1
ATOM 699 C C . LEU A 1 87 ? -6.766 18.570 7.664 1.00 78.50 87 LEU A C 1
ATOM 701 O O . LEU A 1 87 ? -5.850 19.300 8.039 1.00 78.50 87 LEU A O 1
ATOM 705 N N . GLU A 1 88 ? -6.962 17.376 8.210 1.00 79.25 88 GLU A N 1
ATOM 706 C CA . GLU A 1 88 ? -6.104 16.860 9.271 1.00 79.25 88 GLU A CA 1
ATOM 707 C C . GLU A 1 88 ? -4.716 16.474 8.733 1.00 79.25 88 GLU A C 1
ATOM 709 O O . GLU A 1 88 ? -4.611 15.995 7.603 1.00 79.25 88 GLU A O 1
ATOM 714 N N . PRO A 1 89 ? -3.639 16.616 9.537 1.00 76.50 89 PRO A N 1
ATOM 715 C CA . PRO A 1 89 ? -2.294 16.209 9.122 1.00 76.50 89 PRO A CA 1
ATOM 716 C C . PRO A 1 89 ? -2.197 14.726 8.744 1.00 76.50 89 PRO A C 1
ATOM 718 O O . PRO A 1 89 ? -1.409 14.360 7.880 1.00 76.50 89 PRO A O 1
ATOM 721 N N . ASN A 1 90 ? -2.995 13.875 9.398 1.00 83.69 90 ASN A N 1
ATOM 722 C CA . ASN A 1 90 ? -3.131 12.460 9.077 1.00 83.69 90 ASN A CA 1
ATOM 723 C C . ASN A 1 90 ? -4.574 12.186 8.622 1.00 83.69 90 ASN A C 1
ATOM 725 O O . ASN A 1 90 ? -5.439 12.011 9.484 1.00 83.69 90 ASN A O 1
ATOM 729 N N . PRO A 1 91 ? -4.844 12.103 7.309 1.00 83.06 91 PRO A N 1
ATOM 730 C CA . PRO A 1 91 ? -6.204 11.924 6.799 1.00 83.06 91 PRO A CA 1
ATOM 731 C C . PRO A 1 91 ? -6.828 10.566 7.169 1.00 83.06 91 PRO A C 1
ATOM 733 O O . PRO A 1 91 ? -8.039 10.401 7.046 1.00 83.06 91 PRO A O 1
ATOM 736 N N . TYR A 1 92 ? -6.030 9.600 7.639 1.00 92.88 92 TYR A N 1
ATOM 737 C CA . TYR A 1 92 ? -6.472 8.237 7.954 1.00 92.88 92 TYR A CA 1
ATOM 738 C C . TYR A 1 92 ? -6.572 7.960 9.453 1.00 92.88 92 TYR A C 1
ATOM 740 O O . TYR A 1 92 ? -6.993 6.876 9.849 1.00 92.88 92 TYR A O 1
ATOM 748 N N . LYS A 1 93 ? -6.198 8.922 10.306 1.00 92.44 93 LYS A N 1
ATOM 749 C CA . LYS A 1 93 ? -6.152 8.723 11.758 1.00 92.44 93 LYS A CA 1
ATOM 750 C C . LYS A 1 93 ? -7.512 8.324 12.324 1.00 92.44 93 LYS A C 1
ATOM 752 O O . LYS A 1 93 ? -7.615 7.274 12.943 1.00 92.44 93 LYS A O 1
ATOM 757 N N . SER A 1 94 ? -8.542 9.128 12.068 1.00 93.50 94 SER A N 1
ATOM 758 C CA . SER A 1 94 ? -9.890 8.905 12.605 1.00 93.50 94 SER A CA 1
ATOM 759 C C . SER A 1 94 ? -10.478 7.563 12.158 1.00 93.50 94 SER A C 1
ATOM 761 O O . SER A 1 94 ? -11.114 6.878 12.950 1.00 93.50 94 SER A O 1
ATOM 763 N N . LEU A 1 95 ? -10.183 7.144 10.922 1.00 95.50 95 LEU A N 1
ATOM 764 C CA . LEU A 1 95 ? -10.555 5.829 10.401 1.00 95.50 95 LEU A CA 1
ATOM 765 C C . LEU A 1 95 ? -9.889 4.698 11.201 1.00 95.50 95 LEU A C 1
ATOM 767 O O . LEU A 1 95 ? -10.559 3.746 11.592 1.00 95.50 95 LEU A O 1
ATOM 771 N N . LEU A 1 96 ? -8.580 4.797 11.455 1.00 97.12 96 LEU A N 1
ATOM 772 C CA . LEU A 1 96 ? -7.837 3.782 12.209 1.00 97.12 96 LEU A CA 1
ATOM 773 C C . LEU A 1 96 ? -8.230 3.753 13.692 1.00 97.12 96 LEU A C 1
ATOM 775 O O . LEU A 1 96 ? -8.259 2.683 14.290 1.00 97.12 96 LEU A O 1
ATOM 779 N N . GLU A 1 97 ? -8.546 4.907 14.281 1.00 96.06 97 GLU A N 1
ATOM 780 C CA . GLU A 1 97 ? -8.986 5.021 15.677 1.00 96.06 97 GLU A CA 1
ATOM 781 C C . GLU A 1 97 ? -10.413 4.496 15.904 1.00 96.06 97 GLU A C 1
ATOM 783 O O . GLU A 1 97 ? -10.758 4.154 17.035 1.00 96.06 97 GLU A O 1
ATOM 788 N N . ALA A 1 98 ? -11.224 4.385 14.847 1.00 96.81 98 ALA A N 1
ATOM 789 C CA . ALA A 1 98 ? -12.547 3.766 14.903 1.00 96.81 98 ALA A CA 1
ATOM 790 C C . ALA A 1 98 ? -12.502 2.227 14.938 1.00 96.81 98 ALA A C 1
ATOM 792 O O . ALA A 1 98 ? -13.499 1.585 15.276 1.00 96.81 98 ALA A O 1
ATOM 79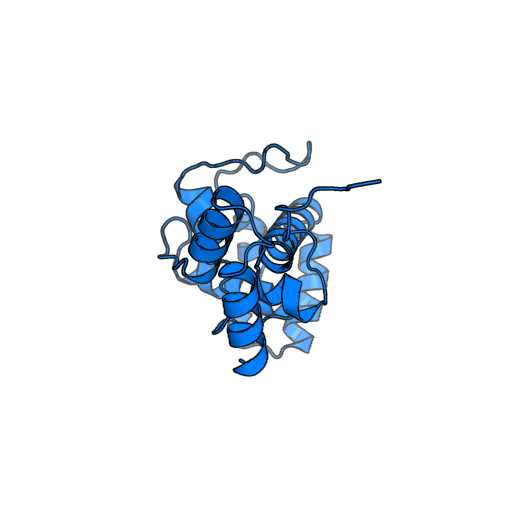3 N N . LEU A 1 99 ? -11.356 1.616 14.613 1.00 98.12 99 LEU A N 1
ATOM 794 C CA . LEU A 1 99 ? -11.184 0.170 14.718 1.00 98.12 99 LEU A CA 1
ATOM 795 C C . LEU A 1 99 ? -11.168 -0.262 16.195 1.00 98.12 99 LEU A C 1
ATOM 797 O O . LEU A 1 99 ? -10.597 0.429 17.046 1.00 98.12 99 LEU A O 1
ATOM 801 N N . PRO A 1 100 ? -11.757 -1.422 16.534 1.00 97.44 100 PRO A N 1
ATOM 802 C CA . PRO A 1 100 ? -11.712 -1.918 17.898 1.00 97.44 100 PRO A CA 1
ATOM 803 C C . PRO A 1 100 ? -10.271 -2.264 18.302 1.00 97.44 100 PRO A C 1
ATOM 805 O O . PRO A 1 100 ? -9.429 -2.617 17.477 1.00 97.44 100 PRO A O 1
ATOM 808 N N . LYS A 1 101 ? -9.971 -2.171 19.602 1.00 95.44 101 LYS A N 1
ATOM 809 C CA . LYS A 1 101 ? -8.601 -2.351 20.124 1.00 95.44 101 LYS A CA 1
ATOM 810 C C . LYS A 1 101 ? -8.009 -3.730 19.828 1.00 95.44 101 LYS A C 1
ATOM 812 O O . LYS A 1 101 ? -6.791 -3.858 19.766 1.00 95.44 101 LYS A O 1
ATOM 817 N N . ASP A 1 102 ? -8.865 -4.733 19.689 1.00 96.94 102 ASP A N 1
ATOM 818 C CA . ASP A 1 102 ? -8.532 -6.124 19.407 1.00 96.94 102 ASP A CA 1
ATOM 819 C C . ASP A 1 102 ? -8.617 -6.481 17.912 1.00 96.94 102 ASP A C 1
ATOM 821 O O . ASP A 1 102 ? -8.502 -7.650 17.556 1.00 96.94 102 ASP A O 1
ATOM 825 N N . PHE A 1 103 ? -8.779 -5.495 17.016 1.00 98.31 103 PHE A N 1
ATOM 826 C CA . PHE A 1 103 ? -8.963 -5.712 15.573 1.00 98.31 103 PHE A CA 1
ATOM 827 C C . PHE A 1 103 ? -7.919 -6.650 14.952 1.00 98.31 103 PHE A C 1
ATOM 829 O O . PHE A 1 103 ? -8.260 -7.526 14.159 1.00 98.31 103 PHE A O 1
ATOM 836 N N . LEU A 1 104 ? -6.650 -6.503 15.347 1.00 97.62 104 LEU A N 1
ATOM 837 C CA . LEU A 1 104 ? -5.533 -7.313 14.846 1.00 97.62 104 LEU A CA 1
ATOM 838 C C . LEU A 1 104 ? -5.655 -8.806 15.192 1.00 97.62 104 LEU A C 1
ATOM 840 O O . LEU A 1 104 ? -5.020 -9.630 14.542 1.00 97.62 104 LEU A O 1
ATOM 844 N N . GLN A 1 105 ? -6.422 -9.149 16.228 1.00 97.56 105 GLN A N 1
ATOM 845 C CA . GLN A 1 105 ? -6.626 -10.521 16.694 1.00 97.56 105 GLN A CA 1
ATOM 846 C C . GLN A 1 105 ? -7.914 -11.149 16.149 1.00 97.56 105 GLN A C 1
ATOM 848 O O . GLN A 1 105 ? -8.165 -12.326 16.401 1.00 97.56 105 GLN A O 1
ATOM 853 N N . LEU A 1 106 ? -8.739 -10.379 15.439 1.00 98.00 106 LEU A N 1
ATOM 854 C CA . LEU A 1 106 ? -9.994 -10.864 14.879 1.00 98.00 106 LEU A CA 1
ATOM 855 C C . LEU A 1 106 ? -9.759 -11.672 13.602 1.00 98.00 106 LEU A C 1
ATOM 857 O O . LEU A 1 106 ? -8.840 -11.406 12.830 1.00 98.00 106 LEU A O 1
ATOM 861 N N . GLU A 1 107 ? -10.649 -12.629 13.361 1.00 97.06 107 GLU A N 1
ATOM 862 C CA . GLU A 1 107 ? -10.681 -13.397 12.118 1.00 97.06 107 GLU A CA 1
ATOM 863 C C . GLU A 1 107 ? -11.009 -12.509 10.914 1.00 97.06 107 GLU A C 1
ATOM 865 O O . GLU A 1 107 ? -11.723 -11.509 11.030 1.00 97.06 107 GLU A O 1
ATOM 870 N N . GLY A 1 108 ? -10.535 -12.910 9.733 1.00 96.00 108 GLY A N 1
ATOM 871 C CA . GLY A 1 108 ? -10.641 -12.101 8.516 1.00 96.00 108 GLY A CA 1
ATOM 872 C C . GLY A 1 108 ? -12.074 -11.701 8.145 1.00 96.00 108 GLY A C 1
ATOM 873 O O . GLY A 1 108 ? -12.289 -10.573 7.712 1.00 96.00 108 GLY A O 1
ATOM 874 N N . GLU A 1 109 ? -13.061 -12.578 8.339 1.00 97.50 109 GLU A N 1
ATOM 875 C CA . GLU A 1 109 ? -14.476 -12.260 8.069 1.00 97.50 109 GLU A CA 1
ATOM 876 C C . GLU A 1 109 ? -15.027 -11.206 9.041 1.00 97.50 109 GLU A C 1
ATOM 878 O O . GLU A 1 109 ? -15.819 -10.340 8.666 1.00 97.50 109 GLU A O 1
ATOM 883 N N . VAL A 1 110 ? -14.577 -11.244 10.299 1.00 98.44 110 VAL A N 1
ATOM 884 C CA . VAL A 1 110 ? -14.971 -10.264 11.318 1.00 98.44 110 VAL A CA 1
ATOM 885 C C . VAL A 1 110 ? -14.308 -8.919 11.031 1.00 98.44 110 VAL A C 1
ATOM 887 O O . VAL A 1 110 ? -14.966 -7.883 11.122 1.00 98.44 110 VAL A O 1
ATOM 890 N N . GLN A 1 111 ? -13.032 -8.929 10.631 1.00 98.50 111 GLN A N 1
ATOM 891 C CA . GLN A 1 111 ? -12.336 -7.725 10.178 1.00 98.50 111 GLN A CA 1
ATOM 892 C C . GLN A 1 111 ? -13.069 -7.073 9.000 1.00 98.50 111 GLN A C 1
ATOM 894 O O . GLN A 1 111 ? -13.299 -5.868 9.037 1.00 98.50 111 GLN A O 1
ATOM 899 N N . ASP A 1 112 ? -13.505 -7.852 8.007 1.00 98.50 112 ASP A N 1
ATOM 900 C CA . ASP A 1 112 ? -14.235 -7.328 6.845 1.00 98.50 112 ASP A CA 1
ATOM 901 C C . ASP A 1 112 ? -15.551 -6.662 7.253 1.00 98.50 112 ASP A C 1
ATOM 903 O O . ASP A 1 112 ? -15.818 -5.529 6.855 1.00 98.50 112 ASP A O 1
ATOM 907 N N . SER A 1 113 ? -16.340 -7.312 8.115 1.00 98.50 113 SER A N 1
ATOM 908 C CA . SER A 1 113 ? -17.601 -6.743 8.608 1.00 98.50 113 SER A CA 1
ATOM 909 C C . SER A 1 113 ? -17.394 -5.426 9.370 1.00 98.50 113 SER A C 1
ATOM 911 O O . SER A 1 113 ? -18.183 -4.489 9.230 1.00 98.50 113 SER A O 1
ATOM 913 N N . ILE A 1 114 ? -16.308 -5.314 10.141 1.00 98.62 114 ILE A N 1
ATOM 914 C CA . ILE A 1 114 ? -15.928 -4.062 10.807 1.00 98.62 114 ILE A CA 1
ATOM 915 C C . ILE A 1 114 ? -15.544 -2.998 9.776 1.00 98.62 114 ILE A C 1
ATOM 917 O O . ILE A 1 114 ? -15.993 -1.855 9.883 1.00 98.62 114 ILE A O 1
ATOM 921 N N . LEU A 1 115 ? -14.753 -3.360 8.763 1.00 98.50 115 LEU A N 1
ATOM 922 C CA . LEU A 1 115 ? -14.334 -2.435 7.711 1.00 98.50 115 LEU A CA 1
ATOM 923 C C . LEU A 1 115 ? -15.517 -1.911 6.890 1.00 98.50 115 LEU A C 1
ATOM 925 O O . LEU A 1 115 ? -15.518 -0.734 6.539 1.00 98.50 115 LEU A O 1
ATOM 929 N N . GLU A 1 116 ? -16.562 -2.710 6.663 1.00 98.50 116 GLU A N 1
ATOM 930 C CA . GLU A 1 116 ? -17.816 -2.226 6.066 1.00 98.50 116 GLU A CA 1
ATOM 931 C C . GLU A 1 116 ? -18.509 -1.156 6.928 1.00 98.50 116 GLU A C 1
ATOM 933 O O . GLU A 1 116 ? -19.123 -0.223 6.404 1.00 98.50 116 GLU A O 1
ATOM 938 N N . GLY A 1 117 ? -18.443 -1.285 8.257 1.00 98.31 117 GLY A N 1
ATOM 939 C CA . GLY A 1 117 ? -18.947 -0.279 9.195 1.00 98.31 117 GLY A CA 1
ATOM 940 C C . GLY A 1 117 ? -18.138 1.014 9.122 1.00 98.31 117 GLY A C 1
ATOM 941 O O . GLY A 1 117 ? -18.700 2.093 8.928 1.00 98.31 117 GLY A O 1
ATOM 942 N N . VAL A 1 118 ? -16.813 0.887 9.173 1.00 97.88 118 VAL A N 1
ATOM 943 C CA . VAL A 1 118 ? -15.871 2.008 9.058 1.00 97.88 118 VAL A CA 1
ATOM 944 C C . VAL A 1 118 ? -16.017 2.732 7.717 1.00 97.88 118 VAL A C 1
ATOM 946 O O . VAL A 1 118 ? -16.002 3.960 7.680 1.00 97.88 118 VAL A O 1
ATOM 949 N N . GLN A 1 119 ? -16.230 2.008 6.616 1.00 97.62 119 GLN A N 1
ATOM 950 C CA . GLN A 1 119 ? -16.497 2.602 5.305 1.00 97.62 119 GLN A CA 1
ATOM 951 C C . GLN A 1 119 ? -17.761 3.474 5.315 1.00 97.62 119 GLN A C 1
ATOM 953 O O . GLN A 1 119 ? -17.785 4.528 4.682 1.00 97.62 119 GLN A O 1
ATOM 958 N N . LYS A 1 120 ? -18.819 3.060 6.020 1.00 97.62 120 LYS A N 1
ATOM 959 C CA . LYS A 1 120 ? -20.066 3.839 6.122 1.00 97.62 120 LYS A CA 1
ATOM 960 C C . LYS A 1 120 ? -19.891 5.090 6.983 1.00 97.62 120 LYS A C 1
ATOM 962 O O . LYS A 1 120 ? -20.500 6.111 6.677 1.00 97.62 120 LYS A O 1
ATOM 967 N N . GLU A 1 121 ? -19.080 5.012 8.035 1.00 96.00 121 GLU A N 1
ATOM 968 C CA . GLU A 1 121 ? -18.816 6.130 8.948 1.00 96.00 121 GLU A CA 1
ATOM 969 C C . GLU A 1 121 ? -17.834 7.156 8.355 1.00 96.00 121 GLU A C 1
ATOM 971 O O . GLU A 1 121 ? -18.056 8.362 8.459 1.00 96.00 121 GLU A O 1
ATOM 976 N N . PHE A 1 122 ? -16.795 6.688 7.654 1.00 95.06 122 PHE A N 1
ATOM 977 C CA . PHE A 1 122 ? -15.729 7.514 7.076 1.00 95.06 122 PHE A CA 1
ATOM 978 C C . PHE A 1 122 ? -15.601 7.332 5.553 1.00 95.06 122 PHE A C 1
ATOM 980 O O . PHE A 1 122 ? -14.508 7.035 5.062 1.00 95.06 122 PHE A O 1
ATOM 987 N N . PRO A 1 123 ? -16.666 7.545 4.757 1.00 94.31 123 PRO A N 1
ATOM 988 C CA . PRO A 1 123 ? -16.699 7.139 3.351 1.00 94.31 123 PRO A CA 1
ATOM 989 C C . PRO A 1 123 ? -15.594 7.777 2.511 1.00 94.31 123 PRO A C 1
ATOM 991 O O . PRO A 1 123 ? -14.951 7.090 1.724 1.00 94.31 123 PRO A O 1
ATOM 994 N N . ARG A 1 124 ? -15.319 9.074 2.708 1.00 94.06 124 ARG A N 1
ATOM 995 C CA . ARG A 1 124 ? -14.278 9.772 1.941 1.00 94.06 124 ARG A CA 1
ATOM 996 C C . ARG A 1 124 ? -12.872 9.387 2.358 1.00 94.06 124 ARG A C 1
ATOM 998 O O . ARG A 1 124 ? -12.052 9.189 1.479 1.00 94.06 124 ARG A O 1
ATOM 1005 N N . ALA A 1 125 ? -12.592 9.254 3.653 1.00 94.38 125 ALA A N 1
ATOM 1006 C CA . ALA A 1 125 ? -11.267 8.827 4.104 1.00 94.38 125 ALA A CA 1
ATOM 1007 C C . ALA A 1 125 ? -10.981 7.374 3.696 1.00 94.38 125 ALA A C 1
ATOM 1009 O O . ALA A 1 125 ? -9.868 7.059 3.286 1.00 94.38 125 ALA A O 1
ATOM 1010 N N . PHE A 1 126 ? -11.997 6.508 3.749 1.00 96.62 126 PHE A N 1
ATOM 1011 C CA . PHE A 1 126 ? -11.895 5.120 3.310 1.00 96.62 126 PHE A CA 1
ATOM 1012 C C . PHE A 1 126 ? -11.655 5.019 1.800 1.00 96.62 126 PHE A C 1
ATOM 1014 O O . PHE A 1 126 ? -10.759 4.302 1.367 1.00 96.62 126 PHE A O 1
ATOM 1021 N N . GLU A 1 127 ? -12.424 5.754 0.993 1.00 95.81 127 GLU A N 1
ATOM 1022 C CA . GLU A 1 127 ? -12.243 5.808 -0.462 1.00 95.81 127 GLU A CA 1
ATOM 1023 C C . GLU A 1 127 ? -10.878 6.396 -0.846 1.00 95.81 127 GLU A C 1
ATOM 1025 O O . GLU A 1 127 ? -10.224 5.885 -1.750 1.00 95.81 127 GLU A O 1
ATOM 1030 N N . ASP A 1 128 ? -10.425 7.435 -0.139 1.00 95.56 128 ASP A N 1
ATOM 1031 C CA . ASP A 1 128 ? -9.110 8.051 -0.330 1.00 95.56 128 ASP A CA 1
ATOM 1032 C C . ASP A 1 128 ? -7.972 7.055 -0.066 1.00 95.56 128 ASP A C 1
ATOM 1034 O O . ASP A 1 128 ? -7.081 6.905 -0.906 1.00 95.56 128 ASP A O 1
ATOM 1038 N N . LEU A 1 129 ? -8.061 6.319 1.049 1.00 96.44 129 LEU A N 1
ATOM 1039 C CA . LEU A 1 129 ? -7.114 5.270 1.415 1.00 96.44 129 LEU A CA 1
ATOM 1040 C C . LEU A 1 129 ? -7.129 4.115 0.409 1.00 96.44 129 LEU A C 1
ATOM 1042 O O . LEU A 1 129 ? -6.071 3.670 -0.032 1.00 96.44 129 LEU A O 1
ATOM 1046 N N . LEU A 1 130 ? -8.314 3.624 0.035 1.00 97.69 130 LEU A N 1
ATOM 1047 C CA . LEU A 1 130 ? -8.449 2.536 -0.930 1.00 97.69 130 LEU A CA 1
ATOM 1048 C C . LEU A 1 130 ? -7.864 2.934 -2.287 1.00 97.69 130 LEU A C 1
ATOM 1050 O O . LEU A 1 130 ? -7.127 2.150 -2.879 1.00 97.69 130 LEU A O 1
ATOM 1054 N N . ALA A 1 131 ? -8.149 4.150 -2.760 1.00 96.38 131 ALA A N 1
ATOM 1055 C CA . ALA A 1 131 ? -7.584 4.666 -4.000 1.00 96.38 131 ALA A CA 1
ATOM 1056 C C . ALA A 1 131 ? -6.050 4.696 -3.947 1.00 96.38 131 ALA A C 1
ATOM 1058 O O . ALA A 1 131 ? -5.408 4.228 -4.883 1.00 96.38 131 ALA A O 1
ATOM 1059 N N . GLU A 1 132 ? -5.466 5.175 -2.846 1.00 96.44 132 GLU A N 1
ATOM 1060 C CA . GLU A 1 132 ? -4.010 5.219 -2.679 1.00 96.44 132 GLU A CA 1
ATOM 1061 C C . GLU A 1 132 ? -3.388 3.811 -2.630 1.00 96.44 132 GLU A C 1
ATOM 1063 O O . GLU A 1 132 ? -2.423 3.542 -3.345 1.00 96.44 132 GLU A O 1
ATOM 1068 N N . LEU A 1 133 ? -3.966 2.877 -1.866 1.00 98.00 133 LEU A N 1
ATOM 1069 C CA . LEU A 1 133 ? -3.499 1.485 -1.810 1.00 98.00 133 LEU A CA 1
ATOM 1070 C C . LEU A 1 133 ? -3.547 0.806 -3.187 1.00 98.00 133 LEU A C 1
ATOM 1072 O O . LEU A 1 133 ? -2.609 0.112 -3.581 1.00 98.00 133 LEU A O 1
ATOM 1076 N N . VAL A 1 134 ? -4.637 1.014 -3.927 1.00 97.81 134 VAL A N 1
ATOM 1077 C CA . VAL A 1 134 ? -4.846 0.451 -5.267 1.00 97.81 134 VAL A CA 1
ATOM 1078 C C . VAL A 1 134 ? -3.894 1.085 -6.287 1.00 97.81 134 VAL A C 1
ATOM 1080 O O . VAL A 1 134 ? -3.359 0.377 -7.141 1.00 97.81 134 VAL A O 1
ATOM 1083 N N . GLU A 1 135 ? -3.626 2.387 -6.188 1.00 96.19 135 GLU A N 1
ATOM 1084 C CA . GLU A 1 135 ? -2.645 3.084 -7.026 1.00 96.19 135 GLU A CA 1
ATOM 1085 C C . GLU A 1 135 ? -1.228 2.541 -6.799 1.00 96.19 135 GLU A C 1
ATOM 1087 O O . GLU A 1 135 ? -0.521 2.214 -7.757 1.00 96.19 135 GLU A O 1
ATOM 1092 N N . ILE A 1 136 ? -0.822 2.364 -5.539 1.00 96.44 136 ILE A N 1
ATOM 1093 C CA . ILE A 1 136 ? 0.470 1.757 -5.194 1.00 96.44 136 ILE A CA 1
ATOM 1094 C C . ILE A 1 136 ? 0.544 0.327 -5.743 1.00 96.44 136 ILE A C 1
ATOM 1096 O O . ILE A 1 136 ? 1.537 -0.041 -6.372 1.00 96.44 136 ILE A O 1
ATOM 1100 N N . TYR A 1 137 ? -0.522 -0.459 -5.579 1.00 97.50 137 TYR A N 1
ATOM 1101 C CA . TYR A 1 137 ? -0.584 -1.834 -6.069 1.00 97.50 137 TYR A CA 1
ATOM 1102 C C . TYR A 1 137 ? -0.414 -1.917 -7.589 1.00 97.50 137 TYR A C 1
ATOM 1104 O O . TYR A 1 137 ? 0.513 -2.564 -8.072 1.00 97.50 137 TYR A O 1
ATOM 1112 N N . TYR A 1 138 ? -1.251 -1.222 -8.364 1.00 96.38 138 TYR A N 1
ATOM 1113 C CA . TYR A 1 138 ? -1.205 -1.299 -9.828 1.00 96.38 138 TYR A CA 1
ATOM 1114 C C . TYR A 1 138 ? -0.027 -0.544 -10.455 1.00 96.38 138 TYR A C 1
ATOM 1116 O O . TYR A 1 138 ? 0.350 -0.830 -11.594 1.00 96.38 138 TYR A O 1
ATOM 1124 N N . SER A 1 139 ? 0.597 0.397 -9.743 1.00 94.50 139 SER A N 1
ATOM 1125 C CA . SER A 1 139 ? 1.831 1.045 -10.207 1.00 94.50 139 SER A CA 1
ATOM 1126 C C . SER A 1 139 ? 3.083 0.185 -9.995 1.00 94.50 139 SER A C 1
ATOM 1128 O O . SER A 1 139 ? 4.134 0.490 -10.574 1.00 94.50 139 SER A O 1
ATOM 1130 N N . HIS A 1 140 ? 2.988 -0.897 -9.214 1.00 95.56 140 HIS A N 1
ATOM 1131 C CA . HIS A 1 140 ? 4.117 -1.773 -8.942 1.00 95.56 140 HIS A CA 1
ATOM 1132 C C . HIS A 1 140 ? 4.453 -2.662 -10.158 1.00 95.56 140 HIS A C 1
ATOM 1134 O O . HIS A 1 140 ? 3.577 -3.363 -10.674 1.00 95.56 140 HIS A O 1
ATOM 1140 N N . PRO A 1 141 ? 5.720 -2.712 -10.617 1.00 94.69 141 PRO A N 1
ATOM 1141 C CA . PRO A 1 141 ? 6.078 -3.407 -11.856 1.00 94.69 141 PRO A CA 1
ATOM 1142 C C . PRO A 1 141 ? 5.801 -4.917 -11.826 1.00 94.69 141 PRO A C 1
ATOM 1144 O O . PRO A 1 141 ? 5.429 -5.483 -12.851 1.00 94.69 141 PRO A O 1
ATOM 1147 N N . LEU A 1 142 ? 5.921 -5.578 -10.666 1.00 93.00 142 LEU A N 1
ATOM 1148 C CA . LEU A 1 142 ? 5.556 -7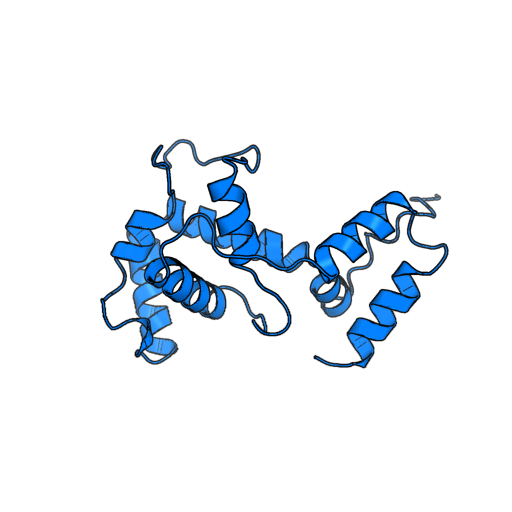.000 -10.554 1.00 93.00 142 LEU A CA 1
ATOM 1149 C C . LEU A 1 142 ? 4.055 -7.223 -10.741 1.00 93.00 142 LEU A C 1
ATOM 1151 O O . LEU A 1 142 ? 3.658 -8.169 -11.412 1.00 93.00 142 LEU A O 1
ATOM 1155 N N . VAL A 1 143 ? 3.225 -6.337 -10.185 1.00 94.94 143 VAL A N 1
ATOM 1156 C CA . VAL A 1 143 ? 1.769 -6.437 -10.323 1.00 94.94 143 VAL A CA 1
ATOM 1157 C C . VAL A 1 143 ? 1.377 -6.230 -11.781 1.00 94.94 143 VAL A C 1
ATOM 1159 O O . VAL A 1 143 ? 0.569 -6.990 -12.302 1.00 94.94 143 VAL A O 1
ATOM 1162 N N . GLN A 1 144 ? 2.004 -5.273 -12.467 1.00 94.62 144 GLN A N 1
ATOM 1163 C CA . GLN A 1 144 ? 1.780 -5.038 -13.894 1.00 94.62 144 GLN A CA 1
ATOM 1164 C C . GLN A 1 144 ? 2.081 -6.281 -14.741 1.00 94.62 144 GLN A C 1
ATOM 1166 O O . GLN A 1 144 ? 1.233 -6.691 -15.529 1.00 94.62 144 GLN A O 1
ATOM 1171 N N . VAL A 1 145 ? 3.224 -6.941 -14.529 1.00 93.06 145 VAL A N 1
ATOM 1172 C CA . VAL A 1 145 ? 3.549 -8.198 -15.229 1.00 93.06 145 VAL A CA 1
ATOM 1173 C C . VAL A 1 145 ? 2.557 -9.309 -14.880 1.00 93.06 145 VAL A C 1
ATOM 1175 O O . VAL A 1 145 ? 2.077 -9.992 -15.782 1.00 93.06 145 VAL A O 1
ATOM 1178 N N . ARG A 1 146 ? 2.191 -9.453 -13.601 1.00 91.38 146 ARG A N 1
ATOM 1179 C CA . ARG A 1 146 ? 1.241 -10.471 -13.123 1.00 91.38 146 ARG A CA 1
ATOM 1180 C C . ARG A 1 146 ? -0.133 -10.364 -13.783 1.00 91.38 146 ARG A C 1
ATOM 1182 O O . ARG A 1 146 ? -0.755 -11.381 -14.074 1.00 91.38 146 ARG A O 1
ATOM 1189 N N . ILE A 1 147 ? -0.603 -9.146 -14.051 1.00 92.75 147 ILE A N 1
ATOM 1190 C CA . ILE A 1 147 ? -1.874 -8.914 -14.757 1.00 92.75 147 ILE A CA 1
ATOM 1191 C C . ILE A 1 147 ? -1.720 -8.891 -16.288 1.00 92.75 147 ILE A C 1
ATOM 1193 O O . ILE A 1 147 ? -2.684 -8.600 -16.995 1.00 92.75 147 ILE A O 1
ATOM 1197 N N . GLY A 1 148 ? -0.522 -9.164 -16.817 1.00 91.69 148 GLY A N 1
ATOM 1198 C CA . GLY A 1 148 ? -0.232 -9.144 -18.253 1.00 91.69 148 GLY A CA 1
ATOM 1199 C C . GLY A 1 148 ? -0.172 -7.741 -18.868 1.00 91.69 148 GLY A C 1
ATOM 1200 O O . GLY A 1 148 ? -0.317 -7.592 -20.081 1.00 91.69 148 GLY A O 1
ATOM 1201 N N . TYR A 1 149 ? 0.025 -6.701 -18.055 1.00 92.56 149 TYR A N 1
ATOM 1202 C CA . TYR A 1 149 ? 0.171 -5.324 -18.512 1.00 92.56 149 TYR A CA 1
ATOM 1203 C C . TYR A 1 149 ? 1.644 -4.963 -18.740 1.00 92.56 149 TYR A C 1
ATOM 1205 O O . TYR A 1 149 ? 2.459 -4.975 -17.820 1.00 92.56 149 TYR A O 1
ATOM 1213 N N . TYR A 1 150 ? 1.965 -4.557 -19.970 1.00 92.31 150 TYR A N 1
ATOM 1214 C CA . TYR A 1 150 ? 3.322 -4.188 -20.393 1.00 92.31 150 TYR A CA 1
ATOM 1215 C C . TYR A 1 150 ? 3.402 -2.779 -20.998 1.00 92.31 150 TYR A C 1
ATOM 1217 O O . TYR A 1 150 ? 4.351 -2.465 -21.711 1.00 92.31 150 TYR A O 1
ATOM 1225 N N . GLY A 1 151 ? 2.424 -1.906 -20.723 1.00 89.62 151 GLY A N 1
ATOM 1226 C CA . GLY A 1 151 ? 2.370 -0.554 -21.305 1.00 89.62 151 GLY 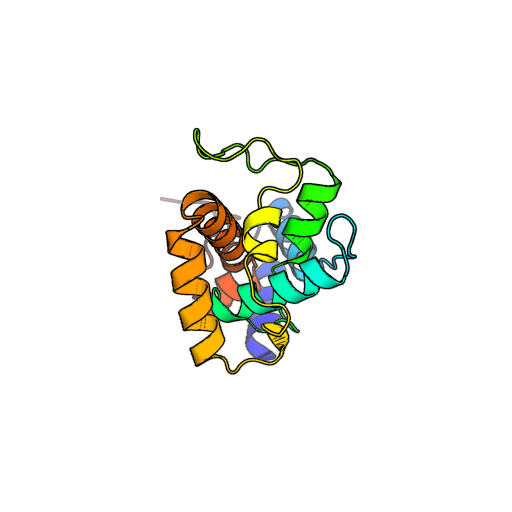A CA 1
ATOM 1227 C C . GLY A 1 151 ? 3.538 0.362 -20.912 1.00 89.62 151 GLY A C 1
ATOM 1228 O O . GLY A 1 151 ? 3.720 1.416 -21.511 1.00 89.62 151 GLY A O 1
ATOM 1229 N N . PHE A 1 152 ? 4.358 -0.047 -19.939 1.00 91.56 152 PHE A N 1
ATOM 1230 C CA . PHE A 1 152 ? 5.613 0.617 -19.586 1.00 91.56 152 PHE A CA 1
ATOM 1231 C C . PHE A 1 152 ? 6.775 0.327 -20.556 1.00 91.56 152 PHE A C 1
ATOM 1233 O O . PHE A 1 152 ? 7.822 0.961 -20.448 1.00 91.56 152 PHE A O 1
ATOM 1240 N N . ALA A 1 153 ? 6.633 -0.625 -21.486 1.00 91.94 153 ALA A N 1
ATOM 1241 C CA . ALA A 1 153 ? 7.607 -0.885 -22.546 1.00 91.94 153 ALA A CA 1
ATOM 1242 C C . ALA A 1 153 ? 7.504 0.186 -23.649 1.00 91.94 153 ALA A C 1
ATOM 1244 O O . ALA A 1 153 ? 6.942 -0.022 -24.723 1.00 91.94 153 ALA A O 1
ATOM 1245 N N . ASP A 1 154 ? 8.028 1.365 -23.336 1.00 92.19 154 ASP A N 1
ATOM 1246 C CA . ASP A 1 154 ? 7.802 2.639 -24.019 1.00 92.19 154 ASP A CA 1
ATOM 1247 C C . ASP A 1 154 ? 8.806 2.967 -25.139 1.00 92.19 154 ASP A C 1
ATOM 1249 O O . ASP A 1 154 ? 8.647 3.972 -25.832 1.00 92.19 154 ASP A O 1
ATOM 1253 N N . ALA A 1 155 ? 9.839 2.148 -25.355 1.00 87.38 155 ALA A N 1
ATOM 1254 C CA . ALA A 1 155 ? 10.961 2.519 -26.224 1.00 87.38 155 ALA A CA 1
ATOM 1255 C C . ALA A 1 155 ? 10.632 2.572 -27.725 1.00 87.38 155 ALA A C 1
ATOM 1257 O O . ALA A 1 155 ? 11.336 3.251 -28.469 1.00 87.38 155 ALA A O 1
ATOM 1258 N N . GLN A 1 156 ? 9.598 1.859 -28.183 1.00 74.88 156 GLN A N 1
ATOM 1259 C CA . GLN A 1 156 ? 9.237 1.796 -29.609 1.00 74.88 156 GLN A CA 1
ATOM 1260 C C . GLN A 1 156 ? 8.107 2.763 -30.005 1.00 74.88 156 GLN A C 1
ATOM 1262 O O . GLN A 1 156 ? 7.793 2.883 -31.190 1.00 74.88 156 GLN A O 1
ATOM 1267 N N . GLY A 1 157 ? 7.532 3.495 -29.042 1.00 62.00 157 GLY A N 1
ATOM 1268 C CA . GLY A 1 157 ? 6.387 4.376 -29.279 1.00 62.00 157 GLY A CA 1
ATOM 1269 C C . GLY A 1 157 ? 5.176 3.660 -29.900 1.00 62.00 157 GLY A C 1
ATOM 1270 O O . GLY A 1 157 ? 5.199 2.472 -30.211 1.00 62.00 157 GLY A O 1
ATOM 1271 N N . TRP A 1 158 ? 4.089 4.401 -30.101 1.00 50.50 158 TRP A N 1
ATOM 1272 C CA . TRP A 1 158 ? 2.972 3.959 -30.938 1.00 50.50 158 TRP A CA 1
ATOM 1273 C C . TRP A 1 158 ? 3.362 4.215 -32.395 1.00 50.50 158 TRP A C 1
ATOM 1275 O O . TRP A 1 158 ? 3.012 5.248 -32.962 1.00 50.50 158 TRP A O 1
ATOM 1285 N N . THR A 1 159 ? 4.183 3.348 -32.982 1.00 42.56 159 THR A N 1
ATOM 1286 C CA . THR A 1 159 ? 4.465 3.419 -34.419 1.00 42.56 159 THR A CA 1
ATOM 1287 C C . THR A 1 159 ? 3.232 2.906 -35.175 1.00 42.56 159 THR A C 1
ATOM 1289 O O . THR A 1 159 ? 2.917 1.719 -35.103 1.00 42.56 159 THR A O 1
ATOM 1292 N N . LEU A 1 160 ? 2.495 3.825 -35.820 1.00 37.25 160 LEU A N 1
ATOM 1293 C CA . LEU A 1 160 ? 1.468 3.527 -36.834 1.00 37.25 160 LEU A CA 1
ATOM 1294 C C . LEU A 1 160 ? 2.116 3.049 -38.137 1.00 37.25 160 LEU A C 1
ATOM 1296 O O . LEU A 1 160 ? 3.171 3.621 -38.499 1.00 37.25 160 LEU A O 1
#

Sequence (160 aa):
MDPSEKAQLLELLESNRVTNATRRVLLERLNQKFERQFFSVSHLELLRTVALRLVPHDPLELDLVGPIDGRLAHGDSKGWRYADLALEPNPYKSLLEALPKDFLQLEGEVQDSILEGVQKEFPRAFEDLLAELVEIYYSHPLVQVRIGYYGFADAQGWTL

Radius of gyration: 17.79 Å; chains: 1; bounding box: 37×36×57 Å

pLDDT: mean 92.17, std 9.27, range [37.25, 98.62]